Protein AF-A0AB37I966-F1 (afdb_monomer)

Nearest PDB structures (foldseek):
  5lnk-assembly1_K  TM=4.168E-01  e=2.385E+00  Ovis aries
  6qbx-assembly1_4L  TM=3.817E-01  e=6.620E+00  Ovis aries
  7mby-assembly1_R  TM=2.150E-01  e=2.542E+00  Homo sapiens
  1u89-assembly1_A  TM=2.750E-01  e=7.521E+00  Mus musculus

Foldseek 3Di:
DDQQQKDWFWFADPVRDIDIQMDGRDDVVLLVLLVVLVCQLPPPPRDPVNNLVSLLVNQCVRSVDPCSHPVRLVRGDDPVCNVVRSCRSSCNNVVNDPVVVVVVPD

Sol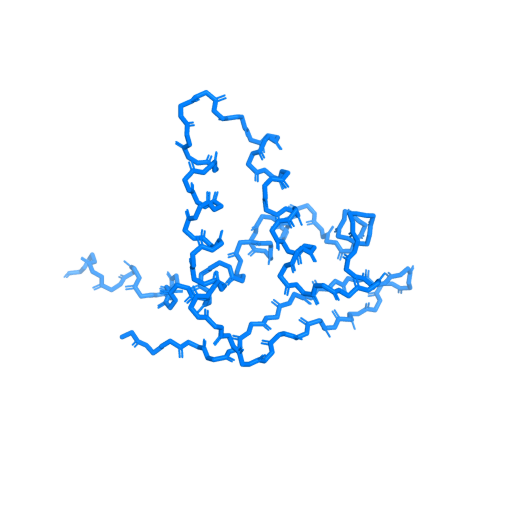vent-accessible surface area (backbone atoms only — not comparable to full-atom values): 6172 Å² total; per-residue (Å²): 124,71,67,44,56,47,42,59,44,75,32,27,49,98,86,66,47,82,43,78,48,73,42,70,74,68,50,76,63,57,41,50,55,39,52,54,44,51,50,59,44,69,36,89,92,50,46,74,68,53,30,53,48,50,36,52,54,48,50,31,63,70,62,68,40,97,76,51,37,75,65,44,52,67,71,17,42,54,87,90,44,42,66,60,55,48,45,45,40,44,31,31,54,74,29,55,57,83,78,59,66,72,68,79,78,117

Radius of gyration: 14.17 Å; Cα contacts (8 Å, |Δi|>4): 120; chains: 1; bounding box: 45×30×34 Å

Mean predicted aligned error: 5.27 Å

Organism: Enterococcus hirae (NCBI:txid1354)

Sequence (106 aa):
MAIKNKTQLVLKDKDGKKVVHEKNNLTAGDVLDALECQERMYAENTTAVKQFNELVEFNISLFNSDEVTRESILQGLTNDEAFSALNQPILDILGIDPSSEENEKK

pLDDT: mean 89.54, std 15.13, range [35.81, 98.38]

Secondary structure (DSSP, 8-state):
----SEEEEEEE-TTS-EEEEEEES--HHHHHHHHHHHHHHHSTT--HHHHHHHHHHHHHHHH--TT--HHHHHHHS-TTTHHHHHHHHHHHHHT--TTTGGGS--

Structure (mmCIF, N/CA/C/O backbone):
data_AF-A0AB37I966-F1
#
_entry.id   AF-A0AB37I966-F1
#
loop_
_atom_site.group_PDB
_atom_site.id
_atom_site.type_symbol
_atom_site.label_atom_id
_atom_site.label_alt_id
_atom_site.label_comp_id
_atom_site.label_asym_id
_atom_site.label_entity_id
_atom_site.label_seq_id
_atom_site.pdbx_PDB_ins_code
_atom_site.Cartn_x
_atom_site.Cartn_y
_atom_site.Cartn_z
_atom_site.occupancy
_atom_site.B_iso_or_equiv
_atom_site.auth_seq_id
_atom_site.auth_comp_id
_atom_site.auth_asym_id
_atom_site.auth_atom_id
_atom_site.pdbx_PDB_model_num
ATOM 1 N N . MET A 1 1 ? 14.194 -16.997 2.895 1.00 49.25 1 MET A N 1
ATOM 2 C CA . MET A 1 1 ? 13.028 -16.144 2.600 1.00 49.25 1 MET A CA 1
ATOM 3 C C . MET A 1 1 ? 11.788 -16.859 3.119 1.00 49.25 1 MET A C 1
ATOM 5 O O . MET A 1 1 ? 11.431 -17.897 2.576 1.00 49.25 1 MET A O 1
ATOM 9 N N . ALA A 1 2 ? 11.217 -16.415 4.239 1.00 53.88 2 ALA A N 1
ATOM 10 C CA . ALA A 1 2 ? 9.938 -16.941 4.709 1.00 53.88 2 ALA A CA 1
ATOM 11 C C . ALA A 1 2 ? 8.854 -16.036 4.123 1.00 53.88 2 ALA A C 1
ATOM 13 O O . ALA A 1 2 ? 8.755 -14.879 4.520 1.00 53.88 2 ALA A O 1
ATOM 14 N N . ILE A 1 3 ? 8.097 -16.535 3.146 1.00 58.56 3 ILE A N 1
ATOM 15 C CA . ILE A 1 3 ? 6.957 -15.796 2.597 1.00 58.56 3 ILE A CA 1
ATOM 16 C C . ILE A 1 3 ? 5.970 -15.610 3.749 1.00 58.56 3 ILE A C 1
ATOM 18 O O . ILE A 1 3 ? 5.474 -16.592 4.314 1.00 58.56 3 ILE A O 1
ATOM 22 N N . LYS A 1 4 ? 5.729 -14.360 4.152 1.00 69.38 4 LYS A N 1
ATOM 23 C CA . LYS A 1 4 ? 4.692 -14.075 5.141 1.00 69.38 4 LYS A CA 1
ATOM 24 C C . LYS A 1 4 ? 3.357 -14.392 4.474 1.00 69.38 4 LYS A C 1
ATOM 26 O O . LYS A 1 4 ? 3.083 -13.906 3.391 1.00 69.38 4 LYS A O 1
ATOM 31 N N . ASN A 1 5 ? 2.509 -15.194 5.118 1.00 83.69 5 ASN A N 1
ATOM 32 C CA . ASN A 1 5 ? 1.155 -15.477 4.614 1.00 83.69 5 ASN A CA 1
ATOM 33 C C . ASN A 1 5 ? 0.127 -14.410 5.056 1.00 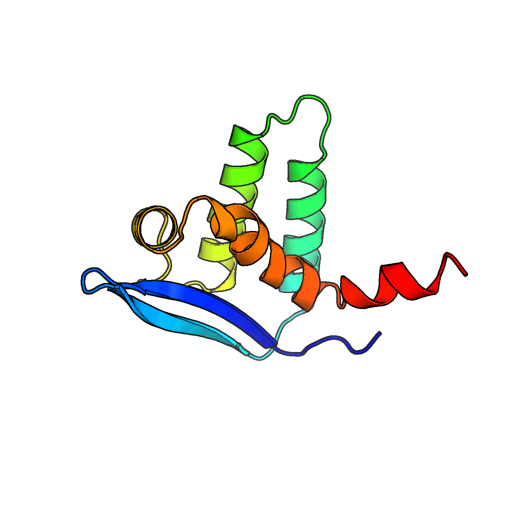83.69 5 ASN A C 1
ATOM 35 O O . ASN A 1 5 ? -1.086 -14.630 5.034 1.00 83.69 5 ASN A O 1
ATOM 39 N N . LYS A 1 6 ? 0.620 -13.271 5.547 1.00 91.25 6 LYS A N 1
ATOM 40 C CA . LYS A 1 6 ? -0.194 -12.146 5.984 1.00 91.25 6 LYS A CA 1
ATOM 41 C C . LYS A 1 6 ? 0.567 -10.836 5.862 1.00 91.25 6 LYS A C 1
ATOM 43 O O . LYS A 1 6 ? 1.790 -10.820 5.994 1.00 91.25 6 LYS A O 1
ATOM 48 N N . THR A 1 7 ? -0.180 -9.755 5.710 1.00 95.06 7 THR A N 1
ATOM 49 C CA . THR A 1 7 ? 0.323 -8.387 5.828 1.00 95.06 7 THR A CA 1
ATOM 50 C C . THR A 1 7 ? -0.714 -7.493 6.504 1.00 95.06 7 T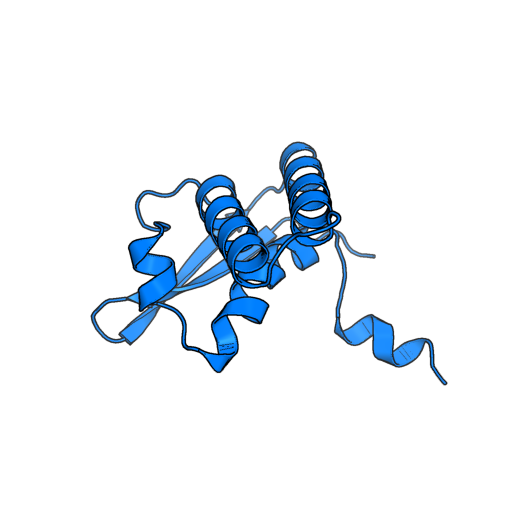HR A C 1
ATOM 52 O O . THR A 1 7 ? -1.857 -7.905 6.720 1.00 95.06 7 THR A O 1
ATOM 55 N N . GLN A 1 8 ? -0.303 -6.290 6.889 1.00 96.38 8 GLN A N 1
ATOM 56 C CA . GLN A 1 8 ? -1.149 -5.333 7.580 1.00 96.38 8 GLN A CA 1
ATOM 57 C C . GLN A 1 8 ? -0.822 -3.896 7.180 1.00 96.38 8 GLN A C 1
ATOM 59 O O . GLN A 1 8 ? 0.328 -3.565 6.897 1.00 96.38 8 GLN A O 1
ATOM 64 N N . LEU A 1 9 ? -1.833 -3.039 7.253 1.00 97.38 9 LEU A N 1
ATOM 65 C CA . LEU A 1 9 ? -1.711 -1.591 7.180 1.00 97.38 9 LEU A CA 1
ATOM 66 C C . LEU A 1 9 ? -2.291 -0.998 8.461 1.00 97.38 9 LEU A C 1
ATOM 68 O O . LEU A 1 9 ? -3.408 -1.325 8.859 1.00 97.38 9 LEU A O 1
ATOM 72 N N . VAL A 1 10 ? -1.525 -0.132 9.122 1.00 96.94 10 VAL A N 1
ATOM 73 C CA . VAL A 1 10 ? -1.958 0.535 10.353 1.00 96.94 10 VAL A CA 1
ATOM 74 C C . VAL A 1 10 ? -2.258 1.989 10.038 1.00 96.94 10 VAL A C 1
ATOM 76 O O . VAL A 1 10 ? -1.359 2.728 9.649 1.00 96.94 10 VAL A O 1
ATOM 79 N N . LEU A 1 11 ? -3.509 2.395 10.234 1.00 97.06 11 LEU A N 1
ATOM 80 C CA . LEU A 1 11 ? -3.974 3.765 10.030 1.00 97.06 11 LEU A CA 1
ATOM 81 C C . LEU A 1 11 ? -4.458 4.352 11.355 1.00 97.06 11 LEU A C 1
ATOM 83 O O . LEU A 1 11 ? -4.880 3.625 12.254 1.00 97.06 11 LEU A O 1
ATOM 87 N N . LYS A 1 12 ? -4.400 5.674 11.498 1.00 96.50 12 LYS A N 1
ATOM 88 C CA . LYS A 1 12 ? -5.101 6.383 12.573 1.00 96.50 12 LYS A CA 1
ATOM 89 C C . LYS A 1 12 ? -6.504 6.757 12.111 1.00 96.50 12 LYS A C 1
ATOM 91 O O . LYS A 1 12 ? -6.677 7.246 10.998 1.00 96.50 12 LYS A O 1
ATOM 96 N N . ASP A 1 13 ? -7.491 6.545 12.971 1.00 92.69 13 ASP A N 1
ATOM 97 C CA . ASP A 1 13 ? -8.837 7.071 12.764 1.00 92.69 13 ASP A CA 1
ATOM 98 C C . ASP A 1 13 ? -8.919 8.574 13.098 1.00 92.69 13 ASP A C 1
ATOM 100 O O . ASP A 1 13 ? -7.931 9.224 13.454 1.00 92.69 13 ASP A O 1
ATOM 104 N N . LYS A 1 14 ? -10.129 9.133 12.990 1.00 89.25 14 LYS A N 1
ATOM 105 C CA . LYS A 1 14 ? -10.411 10.555 13.243 1.00 89.25 14 LYS A CA 1
ATOM 106 C C . LYS A 1 14 ? -10.127 10.989 14.686 1.00 89.25 14 LYS A C 1
ATOM 108 O O . LYS A 1 14 ? -9.896 12.173 14.915 1.00 89.25 14 LYS A O 1
ATOM 113 N N . ASP A 1 15 ? -10.111 10.049 15.627 1.00 91.94 15 ASP A N 1
ATOM 114 C CA . ASP A 1 15 ? -9.802 10.283 17.039 1.00 91.94 15 ASP A CA 1
ATOM 115 C C . ASP A 1 15 ? -8.307 10.048 17.344 1.00 91.94 15 ASP A C 1
ATOM 117 O O . ASP A 1 15 ? -7.870 10.127 18.495 1.00 91.94 15 ASP A O 1
ATOM 121 N N . GLY A 1 16 ? -7.497 9.762 16.317 1.00 90.12 16 GLY A N 1
ATOM 122 C CA . GLY A 1 16 ? -6.069 9.476 16.434 1.00 90.12 16 GLY A CA 1
ATOM 123 C C . GLY A 1 16 ? -5.760 8.068 16.949 1.00 90.12 16 GLY A C 1
ATOM 124 O O . GLY A 1 16 ? -4.601 7.763 17.254 1.00 90.12 16 GLY A O 1
ATOM 125 N N . LYS A 1 17 ? -6.766 7.195 17.058 1.00 94.44 17 LYS A N 1
ATOM 126 C CA . LYS A 1 17 ? -6.597 5.820 17.523 1.00 94.44 17 LYS A CA 1
ATOM 127 C C . LYS A 1 17 ? -6.120 4.938 16.373 1.00 94.44 17 LYS A C 1
ATOM 129 O O . LYS A 1 17 ? -6.572 5.053 15.240 1.00 94.44 17 LYS A O 1
ATOM 134 N N . LYS A 1 18 ? -5.195 4.027 16.680 1.00 95.31 18 LYS A N 1
ATOM 135 C CA . LYS A 1 18 ? -4.677 3.058 15.709 1.00 95.31 18 LYS A CA 1
ATOM 136 C C . LYS A 1 18 ? -5.735 2.009 15.361 1.00 95.31 18 LYS A C 1
ATOM 138 O O . LYS A 1 18 ? -6.271 1.352 16.256 1.00 95.31 18 LYS A O 1
ATOM 143 N N . VAL A 1 19 ? -5.940 1.817 14.068 1.00 96.25 19 VAL A N 1
ATOM 144 C CA . VAL A 1 19 ? -6.747 0.772 13.444 1.00 96.25 19 VAL A CA 1
ATOM 145 C C . VAL A 1 19 ? -5.813 -0.084 12.594 1.00 96.25 19 VAL A C 1
ATOM 147 O O . VAL A 1 19 ? -4.976 0.438 11.859 1.00 96.25 19 VAL A O 1
ATOM 150 N N . VAL A 1 20 ? -5.905 -1.404 12.747 1.00 96.62 20 VAL A N 1
ATOM 151 C CA . VAL A 1 20 ? -5.073 -2.367 12.018 1.00 96.62 20 VAL A CA 1
ATOM 152 C C . VAL A 1 20 ? -5.948 -3.062 10.987 1.00 96.62 20 VAL A C 1
ATOM 154 O O . VAL A 1 20 ? -6.905 -3.744 11.349 1.00 96.62 20 VAL A O 1
ATOM 157 N N . HIS A 1 21 ? -5.604 -2.902 9.716 1.00 96.56 21 HIS A N 1
ATOM 158 C CA . HIS A 1 21 ? -6.225 -3.613 8.608 1.00 96.56 21 HIS A CA 1
ATOM 159 C C . HIS A 1 21 ? -5.321 -4.784 8.243 1.00 96.56 21 HIS A C 1
ATOM 161 O O . HIS A 1 21 ? -4.184 -4.576 7.832 1.00 96.56 21 HIS A O 1
ATOM 167 N N . GLU A 1 22 ? -5.795 -6.014 8.430 1.00 95.56 22 GLU A N 1
ATOM 168 C CA . GLU A 1 22 ? -5.025 -7.224 8.137 1.00 95.56 22 GLU A CA 1
ATOM 169 C C . GLU A 1 22 ? -5.537 -7.899 6.865 1.00 95.56 22 GLU A C 1
ATOM 171 O O . GLU A 1 22 ? -6.742 -8.072 6.679 1.00 95.56 22 GLU A O 1
ATOM 176 N N . LYS A 1 23 ? -4.609 -8.369 6.029 1.00 94.38 23 LYS A N 1
ATOM 177 C CA . LYS A 1 23 ? -4.892 -9.344 4.980 1.00 94.38 23 LYS A CA 1
ATOM 178 C C . LYS A 1 23 ? -4.212 -10.654 5.336 1.00 94.38 23 LYS A C 1
ATOM 180 O O . LYS A 1 23 ? -2.986 -10.735 5.394 1.00 94.38 23 LYS A O 1
ATOM 185 N N . ASN A 1 24 ? -5.026 -11.679 5.554 1.00 91.94 24 ASN A N 1
ATOM 186 C CA . ASN A 1 24 ? -4.585 -13.055 5.750 1.00 91.94 24 ASN A CA 1
ATOM 187 C C . ASN A 1 24 ? -4.771 -13.846 4.448 1.00 91.94 24 ASN A C 1
ATOM 189 O O . ASN A 1 24 ? -5.638 -13.503 3.648 1.00 91.94 24 ASN A O 1
ATOM 193 N N . ASN A 1 25 ? -4.019 -14.937 4.280 1.00 90.50 25 ASN A N 1
ATOM 194 C CA . ASN A 1 25 ? -4.087 -15.821 3.108 1.00 90.50 25 ASN A CA 1
ATOM 195 C C . ASN A 1 25 ? -3.698 -15.103 1.809 1.00 90.50 25 ASN A C 1
ATOM 197 O O . ASN A 1 25 ? -4.490 -15.023 0.870 1.00 90.50 25 ASN A O 1
ATOM 201 N N . LEU A 1 26 ? -2.476 -14.573 1.778 1.00 92.62 26 LEU A N 1
ATOM 202 C CA . LEU A 1 26 ? -1.916 -13.979 0.567 1.00 92.62 26 LEU A CA 1
ATOM 203 C C . LEU A 1 26 ? -1.865 -15.013 -0.566 1.00 92.62 26 LEU A C 1
ATOM 205 O O . LEU A 1 26 ? -1.580 -16.195 -0.360 1.00 92.62 26 LEU A O 1
ATOM 209 N N . THR A 1 27 ? -2.166 -14.556 -1.772 1.00 93.00 27 THR A N 1
ATOM 210 C CA . THR A 1 27 ? -2.304 -15.373 -2.975 1.00 93.00 27 THR A CA 1
ATOM 211 C C . THR A 1 27 ? -1.189 -15.071 -3.971 1.00 93.00 27 THR A C 1
ATOM 213 O O . THR A 1 27 ? -0.503 -14.056 -3.884 1.00 93.00 27 THR A O 1
ATOM 216 N N . ALA A 1 28 ? -1.027 -15.931 -4.980 1.00 93.75 28 ALA A N 1
ATOM 217 C CA . ALA A 1 28 ? -0.140 -15.631 -6.105 1.00 93.75 28 ALA A CA 1
ATOM 218 C C . ALA A 1 28 ? -0.582 -14.379 -6.895 1.00 93.75 28 ALA A C 1
ATOM 220 O O . ALA A 1 28 ? 0.259 -13.736 -7.515 1.00 93.75 28 ALA A O 1
ATOM 221 N N . GLY A 1 29 ? -1.874 -14.024 -6.852 1.00 95.88 29 GLY A N 1
ATOM 222 C CA . GLY A 1 29 ? -2.379 -12.773 -7.424 1.00 95.88 29 GLY A CA 1
ATOM 223 C C . GLY A 1 29 ? -1.823 -11.554 -6.693 1.00 95.88 29 GLY A C 1
ATOM 224 O O . GLY A 1 29 ? -1.301 -10.656 -7.336 1.00 95.88 29 GLY A O 1
ATOM 225 N N . ASP A 1 30 ? -1.797 -11.590 -5.357 1.00 96.06 30 ASP A N 1
ATOM 226 C CA . ASP A 1 30 ? -1.210 -10.507 -4.555 1.00 96.06 30 ASP A CA 1
ATOM 227 C C . ASP A 1 30 ? 0.286 -10.312 -4.866 1.00 96.06 30 ASP A C 1
ATOM 229 O O . ASP A 1 30 ? 0.779 -9.186 -4.873 1.00 96.06 30 ASP A O 1
ATOM 233 N N . VAL A 1 31 ? 1.008 -11.402 -5.164 1.00 95.50 31 VAL A N 1
ATOM 234 C CA . VAL A 1 31 ? 2.413 -11.344 -5.605 1.00 95.50 31 VAL A CA 1
ATOM 235 C C . VAL A 1 31 ? 2.545 -10.642 -6.955 1.00 95.50 31 VAL A C 1
ATOM 237 O O . VAL A 1 31 ? 3.416 -9.788 -7.102 1.00 95.50 31 VAL A O 1
ATOM 240 N N . LEU A 1 32 ? 1.698 -10.981 -7.932 1.00 97.06 32 LEU A N 1
ATOM 241 C CA . LEU A 1 32 ? 1.702 -10.316 -9.236 1.00 97.06 32 LEU A CA 1
ATOM 242 C C . LEU A 1 32 ? 1.389 -8.822 -9.087 1.00 97.06 32 LEU A C 1
ATOM 244 O O . LEU A 1 32 ? 2.157 -7.998 -9.573 1.00 97.06 32 LEU A O 1
ATOM 248 N N . ASP A 1 33 ? 0.338 -8.476 -8.344 1.00 97.44 33 ASP A N 1
ATOM 249 C CA . ASP A 1 33 ? -0.066 -7.085 -8.117 1.00 97.44 33 ASP A CA 1
ATOM 250 C C . ASP A 1 33 ? 1.055 -6.265 -7.454 1.00 97.44 33 ASP A C 1
ATOM 252 O O . ASP A 1 33 ? 1.287 -5.106 -7.811 1.00 97.44 33 ASP A O 1
ATOM 256 N N . ALA A 1 34 ? 1.786 -6.867 -6.507 1.00 96.56 34 ALA A N 1
ATOM 257 C CA . ALA A 1 34 ? 2.928 -6.240 -5.846 1.00 96.56 34 ALA A CA 1
ATOM 258 C C . ALA A 1 34 ? 4.103 -6.000 -6.812 1.00 96.56 34 ALA A C 1
ATOM 260 O O . ALA A 1 34 ? 4.696 -4.919 -6.792 1.00 96.56 34 ALA A O 1
ATOM 261 N N . LEU A 1 35 ? 4.422 -6.971 -7.677 1.00 96.44 35 LEU A N 1
ATOM 262 C CA . LEU A 1 35 ? 5.465 -6.829 -8.700 1.00 96.44 35 LEU A CA 1
ATOM 263 C C . LEU A 1 35 ? 5.103 -5.743 -9.718 1.00 96.44 35 LEU A C 1
ATOM 265 O O . LEU A 1 35 ? 5.917 -4.865 -9.997 1.00 96.44 35 LEU A O 1
ATOM 269 N N . GLU A 1 36 ? 3.869 -5.747 -10.220 1.00 97.56 36 GLU A N 1
ATOM 270 C CA . GLU A 1 36 ? 3.409 -4.728 -11.162 1.00 97.56 36 GLU A CA 1
ATOM 271 C C . GLU A 1 36 ? 3.378 -3.328 -10.528 1.00 97.56 36 GLU A C 1
ATOM 273 O O . GLU A 1 36 ? 3.680 -2.333 -11.190 1.00 97.56 36 GLU A O 1
A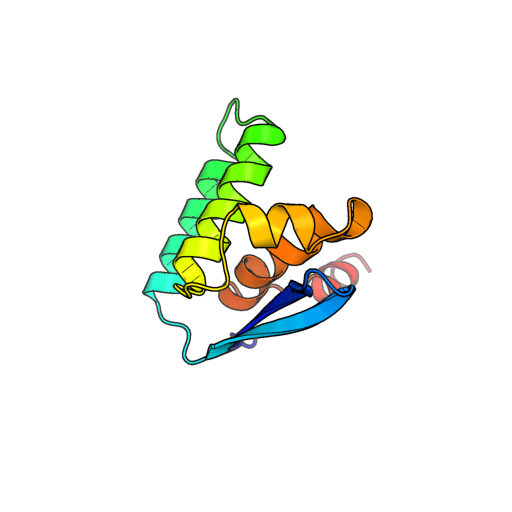TOM 278 N N . CYS A 1 37 ? 3.038 -3.229 -9.238 1.00 97.19 37 CYS A N 1
ATOM 279 C CA . CYS A 1 37 ? 3.132 -1.974 -8.494 1.00 97.19 37 CYS A CA 1
ATOM 280 C C . CYS A 1 37 ? 4.579 -1.455 -8.472 1.00 97.19 37 CYS A C 1
ATOM 282 O O . CYS A 1 37 ? 4.813 -0.294 -8.815 1.00 97.19 37 CYS A O 1
ATOM 284 N N . GLN A 1 38 ? 5.560 -2.313 -8.158 1.00 95.06 38 GLN A N 1
ATOM 285 C CA . GLN A 1 38 ? 6.978 -1.938 -8.199 1.00 95.06 38 GLN A CA 1
ATOM 286 C C . GLN A 1 38 ? 7.421 -1.503 -9.602 1.00 95.06 38 GLN A C 1
ATOM 288 O O . GLN A 1 38 ? 8.085 -0.473 -9.736 1.00 95.06 38 GLN A O 1
ATOM 293 N N . GLU A 1 39 ? 7.021 -2.226 -10.651 1.00 95.81 39 GLU A N 1
ATOM 294 C CA . GLU A 1 39 ? 7.323 -1.838 -12.032 1.00 95.81 39 GLU A CA 1
ATOM 295 C C . GLU A 1 39 ? 6.787 -0.437 -12.358 1.00 95.81 39 GLU A C 1
ATOM 297 O O . GLU A 1 39 ? 7.523 0.397 -12.890 1.00 95.81 39 GLU A O 1
ATOM 302 N N . ARG A 1 40 ? 5.540 -0.122 -11.978 1.00 96.56 40 ARG A N 1
ATOM 303 C CA . ARG A 1 40 ? 4.951 1.212 -12.196 1.00 96.56 40 ARG A CA 1
ATOM 304 C C . ARG A 1 40 ? 5.643 2.302 -11.374 1.00 96.56 40 ARG A C 1
ATOM 306 O O . ARG A 1 40 ? 5.878 3.402 -11.888 1.00 96.56 40 ARG A O 1
ATOM 313 N N . MET A 1 41 ? 6.020 2.008 -10.128 1.00 95.00 41 MET A N 1
ATOM 314 C CA . MET A 1 41 ? 6.745 2.941 -9.258 1.00 95.00 41 MET A CA 1
ATOM 315 C C . MET A 1 41 ? 8.126 3.319 -9.815 1.00 95.00 41 MET A C 1
ATOM 317 O O . MET 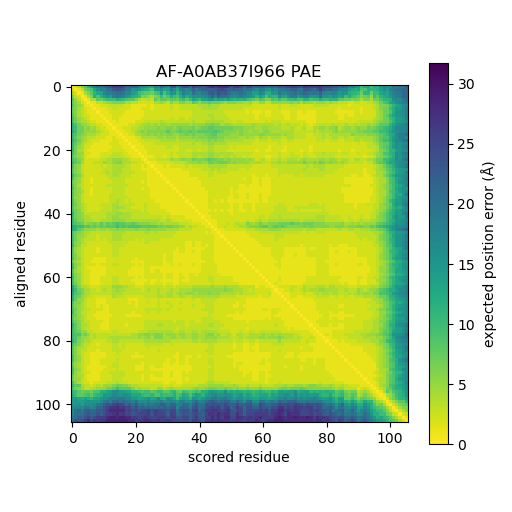A 1 41 ? 8.542 4.474 -9.685 1.00 95.00 41 MET A O 1
ATOM 321 N N . TYR A 1 42 ? 8.831 2.380 -10.445 1.00 92.75 42 TYR A N 1
ATOM 322 C CA . TYR A 1 42 ? 10.194 2.589 -10.948 1.00 92.75 42 TYR A CA 1
ATOM 323 C C . TYR A 1 42 ? 10.292 2.749 -12.470 1.00 92.75 42 TYR A C 1
ATOM 325 O O . TYR A 1 42 ? 11.398 2.851 -13.000 1.00 92.75 42 TYR A O 1
ATOM 333 N N . ALA A 1 43 ? 9.160 2.823 -13.172 1.00 94.81 43 ALA A N 1
ATOM 334 C CA . ALA A 1 43 ? 9.133 3.105 -14.601 1.00 94.81 43 ALA A CA 1
ATOM 335 C C . ALA A 1 43 ? 9.806 4.450 -14.943 1.00 94.81 43 ALA A C 1
ATOM 337 O O . ALA A 1 43 ? 9.829 5.403 -14.153 1.00 94.81 43 ALA A O 1
ATOM 338 N N . GLU A 1 44 ? 10.342 4.543 -16.163 1.00 93.44 44 GLU A N 1
ATOM 339 C CA . GLU A 1 44 ? 10.955 5.776 -16.653 1.00 93.44 44 GLU A CA 1
ATOM 340 C C . GLU A 1 44 ? 9.956 6.944 -16.592 1.00 93.44 44 GLU A C 1
ATOM 342 O O . GLU A 1 44 ? 8.809 6.840 -17.028 1.00 93.44 44 GLU A O 1
ATOM 347 N N . ASN A 1 45 ? 10.407 8.098 -16.091 1.00 92.50 45 ASN A N 1
ATOM 348 C CA . ASN A 1 45 ? 9.596 9.313 -15.911 1.00 92.50 45 ASN A CA 1
ATOM 349 C C . ASN A 1 45 ? 8.474 9.217 -14.855 1.00 92.50 45 ASN A C 1
ATOM 351 O O . ASN A 1 45 ? 7.575 10.074 -14.819 1.00 92.50 45 ASN A O 1
ATOM 355 N N . THR A 1 46 ? 8.507 8.221 -13.966 1.00 94.88 46 THR A N 1
ATOM 356 C CA . THR A 1 46 ? 7.637 8.209 -12.786 1.00 94.88 46 THR A CA 1
ATOM 357 C C . THR A 1 46 ? 8.126 9.241 -11.764 1.00 94.88 46 THR A C 1
ATOM 359 O O . THR A 1 46 ? 9.287 9.267 -11.366 1.00 94.88 46 THR A O 1
ATOM 362 N N . THR A 1 47 ? 7.231 10.141 -11.350 1.00 97.00 47 THR A N 1
ATOM 363 C CA . THR A 1 47 ? 7.510 11.156 -10.321 1.00 97.00 47 THR A CA 1
ATOM 364 C C . THR A 1 47 ? 7.227 10.600 -8.927 1.00 97.00 47 THR A C 1
ATOM 366 O O . THR A 1 47 ? 6.436 9.671 -8.782 1.00 97.00 47 THR A O 1
ATOM 369 N N . ALA A 1 48 ? 7.769 11.231 -7.880 1.00 94.69 48 ALA A N 1
ATOM 370 C CA . ALA A 1 48 ? 7.455 10.870 -6.492 1.00 94.69 48 ALA A CA 1
ATOM 371 C C . ALA A 1 48 ? 5.941 10.902 -6.191 1.00 94.69 48 ALA A C 1
ATOM 373 O O . ALA A 1 48 ? 5.431 10.066 -5.454 1.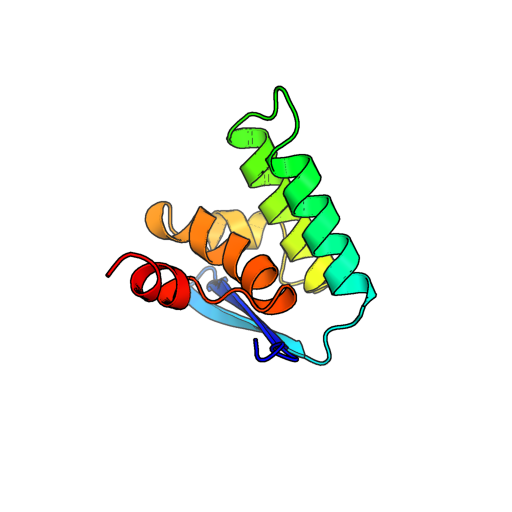00 94.69 48 ALA A O 1
ATOM 374 N N . VAL A 1 49 ? 5.198 11.827 -6.815 1.00 96.69 49 VAL A N 1
ATOM 375 C CA . VAL A 1 49 ? 3.730 11.891 -6.701 1.00 96.69 49 VAL A CA 1
ATOM 376 C C . VAL A 1 49 ? 3.069 10.658 -7.319 1.00 96.69 49 VAL A C 1
ATOM 378 O O . VAL A 1 49 ? 2.155 10.094 -6.726 1.00 96.69 49 VAL A O 1
ATOM 381 N N . LYS A 1 50 ? 3.527 10.221 -8.499 1.00 97.25 50 LYS A N 1
ATOM 382 C CA . LYS A 1 50 ? 3.013 9.001 -9.136 1.00 97.25 50 LYS A CA 1
ATOM 383 C C . LYS A 1 50 ? 3.351 7.765 -8.303 1.00 97.25 50 LYS A C 1
ATOM 385 O O . LY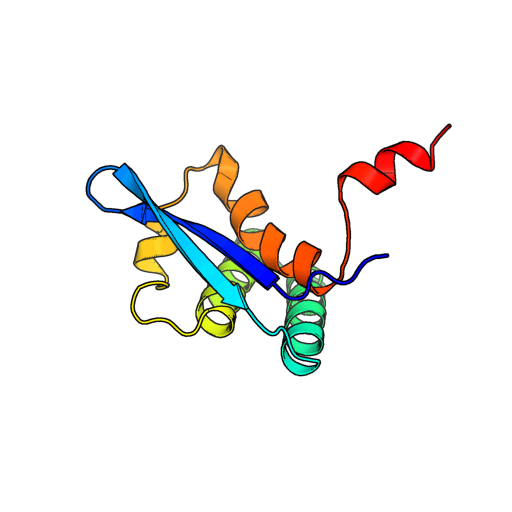S A 1 50 ? 2.455 6.979 -8.047 1.00 97.25 50 LYS A O 1
ATOM 390 N N . GLN A 1 51 ? 4.584 7.652 -7.805 1.00 96.81 51 GLN A N 1
ATOM 391 C CA . GLN A 1 51 ? 4.991 6.568 -6.898 1.00 96.81 51 GLN A CA 1
ATOM 392 C C . GLN A 1 51 ? 4.089 6.483 -5.669 1.00 96.81 51 GLN A C 1
ATOM 394 O O . GLN A 1 51 ? 3.596 5.414 -5.330 1.00 96.81 51 GLN A O 1
ATOM 399 N N . PHE A 1 52 ? 3.839 7.623 -5.025 1.00 97.50 52 PHE A N 1
ATOM 400 C CA . PHE A 1 52 ? 2.975 7.668 -3.856 1.00 97.50 52 PHE A CA 1
ATOM 401 C C . PHE A 1 52 ? 1.533 7.264 -4.191 1.00 97.50 52 PHE A C 1
ATOM 403 O O . PHE A 1 52 ? 0.898 6.546 -3.426 1.00 97.50 52 PHE A O 1
ATOM 410 N N . ASN A 1 53 ? 1.019 7.672 -5.354 1.00 97.81 53 ASN A N 1
ATOM 411 C CA . ASN A 1 53 ? -0.308 7.256 -5.802 1.00 97.81 53 ASN A CA 1
ATOM 412 C C . ASN A 1 53 ? -0.395 5.748 -6.057 1.00 97.81 53 ASN A C 1
ATOM 414 O O . ASN A 1 53 ? -1.377 5.152 -5.631 1.00 97.81 53 ASN A O 1
ATOM 418 N N . GLU A 1 54 ? 0.612 5.139 -6.688 1.00 97.94 54 GLU A N 1
ATOM 419 C CA . GLU A 1 54 ? 0.657 3.683 -6.895 1.00 97.94 54 GLU A CA 1
ATOM 420 C C . GLU A 1 54 ? 0.613 2.928 -5.564 1.00 97.94 54 GLU A C 1
ATOM 422 O O . GLU A 1 54 ? -0.152 1.978 -5.419 1.00 97.94 54 GLU A O 1
ATOM 427 N N . LEU A 1 55 ? 1.363 3.399 -4.563 1.00 98.06 55 LEU A N 1
ATOM 428 C CA . LEU A 1 55 ? 1.346 2.830 -3.216 1.00 98.06 55 LEU A CA 1
ATOM 429 C C . LEU A 1 55 ? -0.040 2.922 -2.559 1.00 98.06 55 LEU A C 1
ATOM 431 O O . LEU A 1 55 ? -0.501 1.958 -1.947 1.00 98.06 55 LEU A O 1
ATOM 435 N N . VAL A 1 56 ? -0.719 4.065 -2.684 1.00 98.31 56 VAL A N 1
ATOM 436 C CA . VAL A 1 56 ? -2.072 4.248 -2.134 1.00 98.31 56 VAL A CA 1
ATOM 437 C C . VAL A 1 56 ? -3.069 3.309 -2.813 1.00 98.31 56 VAL A C 1
ATOM 439 O O . VAL A 1 56 ? -3.790 2.593 -2.122 1.00 98.31 56 VAL A O 1
ATOM 442 N N . GLU A 1 57 ? -3.100 3.281 -4.146 1.00 98.25 57 GLU A N 1
ATOM 443 C CA . GLU A 1 57 ? -4.052 2.455 -4.900 1.00 98.25 57 GLU A CA 1
ATOM 444 C C . GLU A 1 57 ? -3.802 0.957 -4.691 1.00 98.25 57 GLU A C 1
ATOM 446 O O . GLU A 1 57 ? -4.751 0.189 -4.527 1.00 98.25 57 GLU A O 1
ATOM 451 N N . PHE A 1 58 ? -2.534 0.545 -4.597 1.00 98.38 58 PHE A N 1
ATOM 452 C CA . PHE A 1 58 ? -2.178 -0.827 -4.248 1.00 98.38 58 PHE A CA 1
ATOM 453 C C . PHE A 1 58 ? -2.774 -1.237 -2.899 1.00 98.38 58 PHE A C 1
ATOM 455 O O . PHE A 1 58 ? -3.411 -2.282 -2.806 1.00 98.38 58 PHE A O 1
ATOM 462 N N . ASN A 1 59 ? -2.627 -0.406 -1.862 1.00 98.38 59 ASN A N 1
ATOM 463 C CA . ASN A 1 59 ? -3.164 -0.712 -0.536 1.00 98.38 59 ASN A CA 1
ATOM 464 C C . ASN A 1 59 ? -4.702 -0.774 -0.533 1.00 98.38 59 ASN A C 1
ATOM 466 O O . ASN A 1 59 ? -5.272 -1.686 0.062 1.00 98.38 59 ASN A O 1
ATOM 470 N N . ILE A 1 60 ? -5.381 0.140 -1.233 1.00 98.25 60 ILE A N 1
ATOM 471 C CA . ILE A 1 60 ? -6.848 0.110 -1.371 1.00 98.25 60 ILE A CA 1
ATOM 472 C C . ILE A 1 60 ? -7.297 -1.212 -2.008 1.00 98.25 60 ILE A C 1
ATOM 474 O O . ILE A 1 60 ? -8.168 -1.896 -1.467 1.00 98.25 60 ILE A O 1
ATOM 478 N N . SER A 1 61 ? -6.663 -1.605 -3.117 1.00 97.25 61 SER A N 1
ATOM 479 C CA . SER A 1 61 ? -6.974 -2.852 -3.824 1.00 97.25 61 SER A CA 1
ATOM 480 C C . SER A 1 61 ? -6.660 -4.092 -2.982 1.00 97.25 61 SER A C 1
ATOM 482 O O . SER A 1 61 ? -7.465 -5.017 -2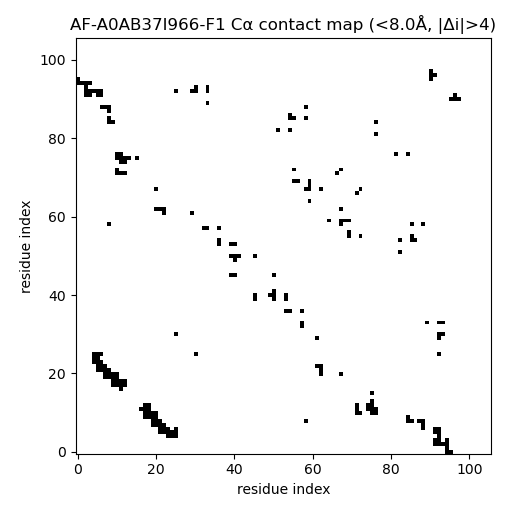.897 1.00 97.25 61 SER A O 1
ATOM 484 N N . LEU A 1 62 ? -5.503 -4.105 -2.315 1.00 97.31 62 LEU A N 1
ATOM 485 C CA . LEU A 1 62 ? -5.023 -5.247 -1.545 1.00 97.31 62 LEU A CA 1
ATOM 486 C C . LEU A 1 62 ? -5.972 -5.595 -0.396 1.00 97.31 62 LEU A C 1
ATOM 488 O O . LEU A 1 62 ? -6.361 -6.760 -0.252 1.00 97.31 62 LEU A O 1
ATOM 492 N N . PHE A 1 63 ? -6.319 -4.600 0.426 1.00 96.62 63 PHE A N 1
ATOM 493 C CA . PHE A 1 63 ? -7.163 -4.796 1.605 1.00 96.62 63 PHE A CA 1
ATOM 494 C C . PHE A 1 63 ? -8.651 -4.874 1.259 1.00 96.62 63 PHE A C 1
ATOM 496 O O . PHE A 1 63 ? -9.388 -5.499 2.020 1.00 96.62 63 PHE A O 1
ATOM 503 N N . ASN A 1 64 ? -9.077 -4.286 0.131 1.00 94.00 64 ASN A N 1
ATOM 504 C CA . ASN A 1 64 ? -10.443 -4.344 -0.404 1.00 94.00 64 ASN A CA 1
ATOM 505 C C . ASN A 1 64 ? -11.522 -4.196 0.689 1.00 94.00 64 ASN A C 1
ATOM 507 O O . ASN A 1 64 ? -12.433 -5.016 0.816 1.00 94.00 64 ASN A O 1
ATOM 511 N N . SER A 1 65 ? -11.351 -3.178 1.533 1.00 93.31 65 SER A N 1
ATOM 512 C CA . SER A 1 65 ? -12.197 -2.879 2.686 1.00 93.31 65 SER A CA 1
ATOM 513 C C . SER A 1 65 ? -12.742 -1.465 2.555 1.00 93.31 65 SER A C 1
ATOM 515 O O . SER A 1 65 ? -11.992 -0.552 2.211 1.00 93.31 65 SER A O 1
ATOM 517 N N . ASP A 1 66 ? -14.010 -1.268 2.917 1.00 93.44 66 ASP A N 1
ATOM 518 C CA . ASP A 1 66 ? -14.664 0.048 2.927 1.00 93.44 66 ASP A CA 1
ATOM 519 C C . ASP A 1 66 ? -13.965 1.057 3.862 1.00 93.44 66 ASP A C 1
ATOM 521 O O . ASP A 1 66 ? -14.172 2.265 3.754 1.00 93.44 66 ASP A O 1
ATOM 525 N N . GLU A 1 67 ? -13.117 0.578 4.777 1.00 94.38 67 GLU A N 1
ATOM 526 C CA . GLU A 1 67 ? -12.347 1.407 5.708 1.00 94.38 67 GLU A CA 1
ATOM 527 C C . GLU A 1 67 ? -10.973 1.832 5.158 1.00 94.38 67 GLU A C 1
ATOM 529 O O . GLU A 1 67 ? -10.399 2.822 5.623 1.00 94.38 67 GLU A O 1
ATOM 534 N N . VAL A 1 68 ? -10.440 1.126 4.152 1.00 96.94 68 VAL A N 1
ATOM 535 C CA . VAL A 1 68 ? -9.149 1.435 3.516 1.00 96.94 68 VAL A CA 1
ATOM 536 C C . VAL A 1 68 ? -9.418 2.215 2.237 1.00 96.94 68 VAL A C 1
ATOM 538 O O . VAL A 1 68 ? -9.497 1.678 1.137 1.00 96.94 68 VAL A O 1
ATOM 541 N N . THR A 1 69 ? -9.580 3.521 2.403 1.00 97.69 69 THR A N 1
ATOM 542 C CA . THR A 1 69 ? -9.864 4.465 1.326 1.00 97.69 69 THR A CA 1
ATOM 543 C C . THR A 1 69 ? -8.691 5.411 1.142 1.00 97.69 69 THR A C 1
ATOM 545 O O . THR A 1 69 ? -7.848 5.590 2.023 1.00 97.69 69 THR A O 1
ATOM 548 N N . ARG A 1 70 ? -8.674 6.105 0.006 1.00 97.69 70 ARG A N 1
ATOM 549 C CA . ARG A 1 70 ? -7.701 7.167 -0.246 1.00 97.69 70 ARG A CA 1
ATOM 550 C C . ARG A 1 70 ? -7.707 8.231 0.852 1.00 97.69 70 ARG A C 1
ATOM 552 O O . ARG A 1 70 ? -6.648 8.677 1.276 1.00 97.69 70 ARG A O 1
ATOM 559 N N . GLU A 1 71 ? -8.888 8.627 1.321 1.00 97.31 71 GLU A N 1
ATOM 560 C CA . GLU A 1 71 ? -9.018 9.620 2.388 1.00 97.31 71 GLU A CA 1
ATOM 561 C C . GLU A 1 71 ? -8.475 9.093 3.722 1.00 97.31 71 GLU A C 1
ATOM 563 O O . GLU A 1 71 ? -7.668 9.778 4.352 1.00 97.31 71 GLU A O 1
ATOM 568 N N . SER A 1 72 ? -8.855 7.874 4.128 1.00 97.31 72 SER A N 1
ATOM 569 C CA . SER A 1 72 ? -8.389 7.304 5.399 1.00 97.31 72 SER A CA 1
ATOM 570 C C . SER A 1 72 ? -6.882 7.059 5.408 1.00 97.31 72 SER A C 1
ATOM 572 O O . SER A 1 72 ? -6.244 7.285 6.431 1.00 97.31 72 SER A O 1
ATOM 574 N N . ILE A 1 73 ? -6.280 6.703 4.270 1.00 97.62 73 ILE A N 1
ATOM 575 C CA . ILE A 1 73 ? -4.823 6.598 4.136 1.00 97.62 73 ILE A CA 1
ATOM 576 C C . ILE A 1 73 ? -4.146 7.967 4.296 1.00 97.62 73 ILE A C 1
ATOM 578 O O . ILE A 1 73 ? -3.219 8.108 5.093 1.00 97.62 73 ILE A O 1
ATOM 582 N N . LEU A 1 74 ? -4.604 8.985 3.557 1.00 96.69 74 LEU A N 1
ATOM 583 C CA . LEU A 1 74 ? -3.977 10.313 3.554 1.00 96.69 74 LEU A CA 1
ATOM 584 C C . LEU A 1 74 ? -4.110 11.049 4.894 1.00 96.69 74 LEU A C 1
ATOM 586 O O . LEU A 1 74 ? -3.254 11.865 5.222 1.00 96.69 74 LEU A O 1
ATOM 590 N N . GLN A 1 75 ? -5.178 10.788 5.649 1.00 96.00 75 GLN A N 1
ATOM 591 C CA . GLN A 1 75 ? -5.397 11.377 6.974 1.00 96.00 75 GLN A CA 1
ATOM 592 C C . GLN A 1 75 ? -4.827 10.512 8.108 1.00 96.00 75 GLN A C 1
ATOM 594 O O . GLN A 1 75 ? -4.486 11.036 9.168 1.00 96.00 75 GLN A O 1
ATOM 599 N N . GLY A 1 76 ? -4.734 9.197 7.900 1.00 96.75 76 GLY A N 1
ATOM 600 C CA . GLY A 1 76 ? -4.375 8.227 8.931 1.00 96.75 76 GLY A CA 1
ATOM 601 C C . GLY A 1 76 ? -2.876 8.001 9.118 1.00 96.75 76 GLY A C 1
ATOM 602 O O . GLY A 1 76 ? -2.493 7.377 10.109 1.00 96.75 76 GLY A O 1
ATOM 603 N N . LEU A 1 77 ? -2.033 8.501 8.210 1.00 96.94 77 LEU A N 1
ATOM 604 C CA . LEU A 1 77 ? -0.573 8.377 8.263 1.00 96.94 77 LEU A CA 1
ATOM 605 C C . LEU A 1 77 ? 0.087 9.735 8.519 1.00 96.94 77 LEU A C 1
ATOM 607 O O . LEU A 1 77 ? -0.330 10.760 7.979 1.00 96.94 77 LEU A O 1
ATOM 611 N N . THR A 1 78 ? 1.156 9.755 9.316 1.00 93.94 78 THR A N 1
ATOM 612 C CA . THR A 1 78 ? 2.036 10.931 9.389 1.00 93.94 78 THR A CA 1
ATOM 613 C C . THR A 1 78 ? 2.931 11.035 8.157 1.00 93.94 78 THR A C 1
ATOM 615 O O . THR A 1 78 ? 3.209 10.055 7.466 1.00 93.94 78 THR A O 1
ATOM 618 N N . ASN A 1 79 ? 3.436 12.242 7.902 1.00 91.81 79 ASN A N 1
ATOM 619 C CA . ASN A 1 79 ? 4.402 12.518 6.837 1.00 91.81 79 ASN A CA 1
ATOM 620 C C . ASN A 1 79 ? 5.633 11.590 6.891 1.00 91.81 79 ASN A C 1
ATOM 622 O O . ASN A 1 79 ? 6.095 11.140 5.846 1.00 91.81 79 ASN A O 1
ATOM 626 N N . ASP A 1 80 ? 6.130 11.291 8.093 1.00 92.44 80 ASP A N 1
ATOM 627 C CA . ASP A 1 80 ? 7.353 10.509 8.297 1.00 92.44 80 ASP A CA 1
ATOM 628 C C . ASP A 1 80 ? 7.140 8.999 8.086 1.00 92.44 80 ASP A C 1
ATOM 630 O O . ASP A 1 80 ? 8.090 8.282 7.772 1.00 92.44 80 ASP A O 1
ATOM 634 N N . GLU A 1 81 ? 5.906 8.502 8.241 1.00 93.31 81 GLU A N 1
ATOM 635 C CA . GLU A 1 81 ? 5.583 7.073 8.106 1.00 93.31 81 GLU A CA 1
ATOM 636 C C . GLU A 1 81 ? 4.910 6.721 6.773 1.00 93.31 81 GLU A C 1
ATOM 638 O O . GLU A 1 81 ? 4.832 5.549 6.424 1.00 93.31 81 GLU A O 1
ATOM 643 N N . ALA A 1 82 ? 4.448 7.707 5.996 1.00 95.50 82 ALA A N 1
ATOM 644 C CA . ALA A 1 82 ? 3.574 7.462 4.851 1.00 95.50 82 ALA A CA 1
ATOM 645 C C . ALA A 1 82 ? 4.169 6.498 3.806 1.00 95.50 82 ALA A C 1
ATOM 647 O O . ALA A 1 82 ? 3.524 5.527 3.419 1.00 95.50 82 ALA A O 1
ATOM 648 N N . PHE A 1 83 ? 5.411 6.724 3.367 1.00 95.06 83 PHE A N 1
ATOM 649 C CA . PHE A 1 83 ? 6.048 5.847 2.377 1.00 95.06 83 PHE A CA 1
ATOM 650 C C . PHE A 1 83 ? 6.372 4.462 2.940 1.00 95.06 83 PHE A C 1
ATOM 652 O O . PHE A 1 83 ? 6.141 3.463 2.264 1.00 95.06 83 PHE A O 1
ATOM 659 N N . SER A 1 84 ? 6.903 4.384 4.162 1.00 94.94 84 SER A N 1
ATOM 660 C CA . SER A 1 84 ? 7.291 3.104 4.759 1.00 94.94 84 SER A CA 1
ATOM 661 C C . SER A 1 84 ? 6.070 2.245 5.082 1.00 94.94 84 SER A C 1
ATOM 663 O O . SER A 1 84 ? 6.060 1.064 4.743 1.00 94.94 84 SER A O 1
ATOM 665 N N . ALA A 1 85 ? 5.015 2.835 5.648 1.00 96.56 85 ALA A N 1
ATOM 666 C CA . ALA A 1 85 ? 3.771 2.144 5.966 1.00 96.56 85 ALA A CA 1
ATOM 667 C C . ALA A 1 85 ? 3.068 1.612 4.711 1.00 96.56 85 ALA A C 1
ATOM 669 O O . ALA A 1 85 ? 2.614 0.471 4.715 1.00 96.56 85 ALA A O 1
ATOM 670 N N . LEU A 1 86 ? 3.015 2.398 3.629 1.00 97.75 86 LEU A N 1
ATOM 671 C CA . LEU A 1 86 ? 2.369 1.964 2.388 1.00 97.75 86 LEU A CA 1
ATOM 672 C C . LEU A 1 86 ? 3.206 0.966 1.580 1.00 97.75 86 LEU A C 1
ATOM 674 O O . LEU A 1 86 ? 2.637 0.156 0.851 1.00 97.75 86 LEU A O 1
ATOM 678 N N . ASN A 1 87 ? 4.534 1.002 1.701 1.00 96.19 87 ASN A N 1
ATOM 679 C CA . ASN A 1 87 ? 5.422 0.059 1.019 1.00 96.19 87 ASN A CA 1
ATOM 680 C C . ASN A 1 87 ? 5.561 -1.278 1.769 1.00 96.19 87 ASN A C 1
ATOM 682 O O . ASN A 1 87 ? 5.863 -2.299 1.154 1.00 96.19 87 ASN A O 1
ATOM 686 N N . GLN A 1 88 ? 5.331 -1.305 3.087 1.00 95.31 88 GLN A N 1
ATOM 687 C CA . GLN A 1 88 ? 5.496 -2.516 3.897 1.00 95.31 88 GLN A CA 1
ATOM 688 C C . GLN A 1 88 ? 4.678 -3.717 3.384 1.00 95.31 88 GLN A C 1
ATOM 690 O O . GLN A 1 88 ? 5.241 -4.813 3.345 1.00 95.31 88 GLN A O 1
ATOM 695 N N . PRO A 1 89 ? 3.419 -3.562 2.924 1.00 95.62 89 PRO A N 1
ATOM 696 C CA . PRO A 1 89 ? 2.672 -4.687 2.374 1.00 95.62 89 PRO A CA 1
ATOM 697 C C . PRO A 1 89 ? 3.294 -5.311 1.128 1.00 95.62 89 PRO A C 1
ATOM 699 O O . PRO A 1 89 ? 3.295 -6.534 1.006 1.00 95.62 89 PRO A O 1
ATOM 702 N N . ILE A 1 90 ? 3.907 -4.506 0.256 1.00 95.44 90 ILE A N 1
ATOM 703 C CA . ILE A 1 90 ? 4.661 -5.003 -0.904 1.00 95.44 90 ILE A CA 1
ATOM 704 C C . ILE A 1 90 ? 5.850 -5.843 -0.426 1.00 95.44 90 ILE A C 1
ATOM 706 O O . ILE A 1 90 ? 6.035 -6.969 -0.881 1.00 95.44 90 ILE A O 1
ATOM 710 N N . LEU A 1 91 ? 6.630 -5.333 0.534 1.00 93.44 91 LEU A N 1
ATOM 711 C CA . LEU A 1 91 ? 7.783 -6.059 1.081 1.00 93.44 91 LEU A CA 1
ATOM 712 C C . LEU A 1 91 ? 7.370 -7.382 1.737 1.00 93.44 91 LEU A C 1
ATOM 714 O O . LEU A 1 91 ? 8.009 -8.408 1.509 1.00 93.44 91 LEU A O 1
ATOM 718 N N . ASP A 1 92 ? 6.281 -7.378 2.509 1.00 93.19 92 ASP A N 1
ATOM 719 C CA . ASP A 1 92 ? 5.751 -8.576 3.160 1.00 93.19 92 ASP A CA 1
ATOM 720 C C . ASP A 1 92 ? 5.327 -9.643 2.142 1.00 93.19 92 ASP A C 1
ATOM 722 O O . ASP A 1 92 ? 5.675 -10.815 2.310 1.00 93.19 92 ASP A O 1
ATOM 726 N N . ILE A 1 93 ? 4.611 -9.236 1.086 1.00 94.12 93 ILE A N 1
ATOM 727 C CA . ILE A 1 93 ? 4.146 -10.117 0.004 1.00 94.12 93 ILE A CA 1
ATOM 728 C C . ILE A 1 93 ? 5.326 -10.728 -0.748 1.00 94.12 93 ILE A C 1
ATOM 730 O O . ILE A 1 93 ? 5.341 -11.930 -1.014 1.00 94.12 93 ILE A O 1
ATOM 734 N N . LEU A 1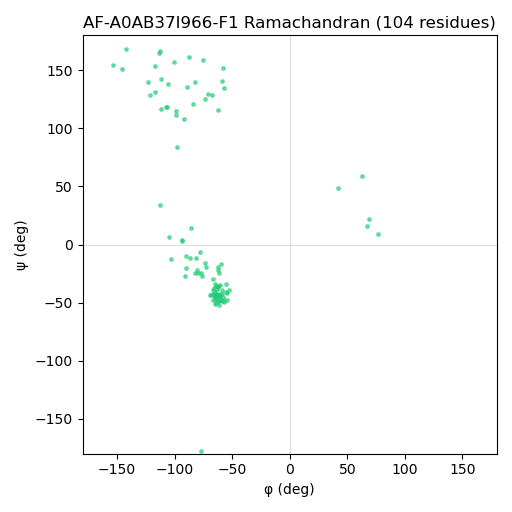 94 ? 6.337 -9.916 -1.056 1.00 91.62 94 LEU A N 1
ATOM 735 C CA . LEU A 1 94 ? 7.532 -10.365 -1.765 1.00 91.62 94 LEU A CA 1
ATOM 736 C C . LEU A 1 94 ? 8.511 -11.118 -0.854 1.00 91.62 94 LEU A C 1
ATOM 738 O O . LEU A 1 94 ? 9.491 -11.668 -1.345 1.00 91.62 94 LEU A O 1
ATOM 742 N N . GLY A 1 95 ? 8.257 -11.175 0.459 1.00 87.94 95 GLY A N 1
ATOM 743 C CA . GLY A 1 95 ? 9.123 -11.831 1.439 1.00 87.94 95 GLY A CA 1
ATOM 744 C C . GLY A 1 95 ? 10.457 -11.112 1.661 1.00 87.94 95 GLY A C 1
ATOM 745 O O . GLY A 1 95 ? 11.424 -11.752 2.086 1.00 87.94 95 GLY A O 1
ATOM 746 N N . ILE A 1 96 ? 10.526 -9.817 1.343 1.00 84.94 96 ILE A N 1
ATOM 747 C CA . ILE A 1 96 ? 11.713 -8.977 1.503 1.00 84.94 96 ILE A CA 1
ATOM 748 C C . ILE A 1 96 ? 11.752 -8.481 2.945 1.00 84.94 96 ILE A C 1
ATOM 750 O O . ILE A 1 96 ? 10.836 -7.804 3.412 1.00 84.94 96 ILE A O 1
ATOM 754 N N . ASP A 1 97 ? 12.826 -8.812 3.656 1.00 74.31 97 ASP A N 1
ATOM 755 C CA . ASP A 1 97 ? 13.085 -8.257 4.978 1.00 74.31 97 ASP A CA 1
ATOM 756 C C . ASP A 1 97 ? 14.095 -7.107 4.848 1.00 74.31 97 ASP A C 1
ATOM 758 O O . ASP A 1 97 ? 15.264 -7.370 4.554 1.00 74.31 97 ASP A O 1
ATOM 762 N N . PRO A 1 98 ? 13.700 -5.843 5.080 1.00 64.06 98 PRO A N 1
ATOM 763 C CA . PRO A 1 98 ? 14.617 -4.712 4.964 1.00 64.06 98 PRO A CA 1
ATOM 764 C C . PRO A 1 98 ? 15.794 -4.790 5.954 1.00 64.06 98 PRO A C 1
ATOM 766 O O . PRO A 1 98 ? 16.824 -4.169 5.721 1.00 64.06 98 PRO A O 1
ATOM 769 N N . SER A 1 99 ? 15.690 -5.585 7.028 1.00 63.06 99 SER A N 1
ATOM 770 C CA . SER A 1 99 ? 16.799 -5.823 7.965 1.00 63.06 99 SER A CA 1
ATOM 771 C C . SER A 1 99 ? 17.803 -6.882 7.489 1.00 63.06 99 SER A C 1
ATOM 773 O O . SER A 1 99 ? 18.893 -7.006 8.049 1.00 63.06 99 SER A O 1
ATOM 775 N N . SER A 1 100 ? 17.477 -7.635 6.433 1.00 54.94 100 SER A N 1
ATOM 776 C CA . SER A 1 100 ? 18.379 -8.642 5.863 1.00 54.94 100 SER A CA 1
ATOM 777 C C . SER A 1 100 ? 19.446 -8.053 4.933 1.00 54.94 100 SER A C 1
ATOM 779 O O . SER A 1 100 ? 20.520 -8.641 4.808 1.00 54.94 100 SER A O 1
ATOM 781 N N . GLU A 1 101 ? 19.223 -6.857 4.376 1.00 49.59 101 GLU A N 1
ATOM 782 C CA . GLU A 1 101 ? 20.185 -6.183 3.490 1.00 49.59 101 GLU A CA 1
ATOM 783 C C . GLU A 1 101 ? 21.414 -5.610 4.228 1.00 49.59 101 GLU A C 1
ATOM 785 O O . GLU A 1 101 ? 22.465 -5.411 3.617 1.00 49.59 101 GLU A O 1
ATOM 790 N N . GLU A 1 102 ? 21.349 -5.397 5.550 1.00 46.03 102 GLU A N 1
ATOM 791 C CA . GLU A 1 102 ? 22.518 -4.959 6.337 1.00 46.03 102 GLU A CA 1
ATOM 792 C C . GLU A 1 102 ? 23.560 -6.071 6.562 1.00 46.03 102 GLU A C 1
ATOM 794 O O . GLU A 1 102 ? 24.710 -5.772 6.890 1.00 46.03 102 GLU A O 1
ATOM 799 N N . ASN A 1 103 ? 23.214 -7.348 6.350 1.00 40.53 103 ASN A N 1
ATOM 800 C CA . ASN A 1 103 ? 24.141 -8.465 6.576 1.00 40.53 103 ASN A CA 1
ATOM 801 C C . ASN A 1 103 ? 24.992 -8.854 5.357 1.00 40.53 103 ASN A C 1
ATOM 803 O O . ASN A 1 103 ? 25.943 -9.614 5.522 1.00 40.53 103 ASN A O 1
ATOM 807 N N . GLU A 1 104 ? 24.721 -8.329 4.159 1.00 42.28 104 GLU A N 1
ATOM 808 C CA . GLU A 1 104 ? 25.498 -8.662 2.950 1.00 42.28 104 GLU A CA 1
ATOM 809 C C . GLU A 1 104 ? 26.655 -7.682 2.662 1.00 42.28 104 GLU A C 1
ATOM 811 O O . GLU A 1 104 ? 27.377 -7.837 1.678 1.00 42.28 104 GLU A O 1
ATOM 816 N N . LYS A 1 105 ? 26.885 -6.687 3.534 1.00 38.06 105 LYS A N 1
ATOM 817 C CA . LYS A 1 105 ? 28.004 -5.723 3.430 1.00 38.06 105 LYS A CA 1
ATOM 818 C C . LYS A 1 105 ? 29.054 -5.851 4.545 1.00 38.06 105 LYS A C 1
ATOM 820 O O . LYS A 1 105 ? 29.632 -4.839 4.950 1.00 38.06 105 LYS A O 1
ATOM 825 N N . LYS A 1 106 ? 29.323 -7.061 5.043 1.00 35.81 106 LYS A N 1
ATOM 826 C CA . LYS A 1 106 ? 30.426 -7.320 5.987 1.00 35.81 106 LYS A CA 1
ATOM 827 C C . LYS A 1 106 ? 31.449 -8.307 5.452 1.00 35.81 106 LYS A C 1
ATOM 829 O O . LYS A 1 106 ? 31.029 -9.364 4.941 1.00 35.81 106 LYS A O 1
#

InterPro domains:
  IPR057006 Phage tail chaperone protein-like [NF047360] (10-95)
  IPR057006 Phage tail chaperone protein-like [PF23857] (6-105)